Protein 8G64 (pdb70)

Structure (mmCIF, N/CA/C/O backbone):
data_8G64
#
_entry.id   8G64
#
_cell.length_a   67.240
_cell.length_b   67.240
_cell.length_c   99.650
_cell.angle_alpha   90.00
_cell.angle_beta   90.00
_cell.angle_gamma   120.00
#
_symmetry.space_group_name_H-M   'P 31 2 1'
#
loop_
_entity.id
_entity.type
_entity.pdbx_description
1 polymer Flavodoxin
2 non-polymer 'FLAVIN MONONUCLEOTIDE'
3 non-polymer 'PROTOPORPHYRIN IX CONTAINING FE'
4 non-polymer 'SULFATE ION'
5 water water
#
loop_
_atom_site.group_PDB
_atom_site.id
_atom_site.type_symbol
_atom_site.label_atom_id
_atom_site.label_alt_id
_atom_site.label_comp_id
_atom_site.label_asym_id
_atom_site.label_entity_id
_atom_site.label_seq_id
_atom_site.pdbx_PDB_ins_code
_atom_site.Cartn_x
_atom_site.Cartn_y
_atom_site.Cartn_z
_atom_site.occupancy
_atom_site.B_iso_or_equiv
_atom_site.auth_seq_id
_atom_site.auth_comp_id
_atom_site.auth_asym_id
_atom_site.auth_atom_id
_atom_site.pdbx_PDB_model_num
ATOM 1 N N . MET A 1 4 ? 28.783 52.073 41.349 1.00 48.80 1 MET A N 1
ATOM 2 C CA . MET A 1 4 ? 27.998 51.064 40.574 1.00 50.96 1 MET A CA 1
ATOM 3 C C . MET A 1 4 ? 26.763 51.687 39.939 1.00 47.79 1 MET A C 1
ATOM 4 O O . MET A 1 4 ? 26.030 52.435 40.590 1.00 45.73 1 MET A O 1
ATOM 18 N N . LYS A 1 5 ? 26.538 51.371 38.666 1.00 37.70 2 LYS A N 1
ATOM 19 C CA . LYS A 1 5 ? 25.421 51.909 37.899 1.00 32.46 2 LYS A CA 1
ATOM 20 C C . LYS A 1 5 ? 24.580 50.765 37.364 1.00 24.94 2 LYS A C 1
ATOM 21 O O . LYS A 1 5 ? 25.120 49.820 36.784 1.00 26.78 2 LYS A O 1
ATOM 40 N N . THR A 1 6 ? 23.265 50.875 37.516 1.00 22.47 3 THR A N 1
ATOM 41 C CA . THR A 1 6 ? 22.323 49.864 37.048 1.00 21.79 3 THR A CA 1
ATOM 42 C C . THR A 1 6 ? 21.370 50.483 36.037 1.00 21.53 3 THR A C 1
ATOM 43 O O . THR A 1 6 ? 20.761 51.522 36.302 1.00 22.59 3 THR A O 1
ATOM 54 N N . LEU A 1 7 ? 21.230 49.827 34.893 1.00 21.04 4 LEU A N 1
ATOM 55 C CA . LEU A 1 7 ? 20.282 50.222 33.863 1.00 19.96 4 LEU A CA 1
ATOM 56 C C . LEU A 1 7 ? 19.074 49.301 33.910 1.00 19.37 4 LEU A C 1
ATOM 57 O O . LEU A 1 7 ? 19.219 48.070 33.867 1.00 22.06 4 LEU A O 1
ATOM 73 N N . ILE A 1 8 ? 17.893 49.896 33.944 1.00 19.36 5 ILE A N 1
ATOM 74 C CA . ILE A 1 8 ? 16.639 49.172 33.751 1.00 20.63 5 ILE A CA 1
ATOM 75 C C . ILE A 1 8 ? 16.086 49.615 32.402 1.00 19.89 5 ILE A C 1
ATOM 76 O O . ILE A 1 8 ? 15.745 50.784 32.226 1.00 19.63 5 ILE A O 1
ATOM 92 N N . ILE A 1 9 ? 16.029 48.717 31.426 1.00 19.00 6 ILE A N 1
ATOM 93 C CA . ILE A 1 9 ? 15.660 49.075 30.059 1.00 19.11 6 ILE A CA 1
ATOM 94 C C . ILE A 1 9 ? 14.624 48.066 29.579 1.00 19.12 6 ILE A C 1
ATOM 95 O O . ILE A 1 9 ? 14.839 46.856 29.693 1.00 19.88 6 ILE A O 1
ATOM 111 N N . TYR A 1 10 ? 13.482 48.558 29.085 1.00 19.36 7 TYR A N 1
ATOM 112 C CA . TYR A 1 10 ? 12.312 47.692 28.992 1.00 19.07 7 TYR A CA 1
ATOM 113 C C . TYR A 1 10 ? 11.529 47.878 27.700 1.00 18.47 7 TYR A C 1
ATOM 114 O O . TYR A 1 10 ? 11.533 48.938 27.074 1.00 19.94 7 TYR A O 1
ATOM 132 N N . SER A 1 11 ? 10.831 46.807 27.340 1.00 20.10 8 SER A N 1
ATOM 133 C CA . SER A 1 11 ? 9.755 46.828 26.364 1.00 19.56 8 SER A CA 1
ATOM 134 C C . SER A 1 11 ? 8.439 46.778 27.125 1.00 19.47 8 SER A C 1
ATOM 135 O O . SER A 1 11 ? 8.308 46.027 28.094 1.00 21.10 8 SER A O 1
ATOM 143 N N . SER A 1 12 ? 7.444 47.514 26.637 1.00 19.97 9 SER A N 1
ATOM 144 C CA . SER A 1 12 ? 6.099 47.410 27.188 1.00 18.67 9 SER A CA 1
ATOM 145 C C . SER A 1 12 ? 5.123 47.977 26.172 1.00 23.36 9 SER A C 1
ATOM 146 O O . SER A 1 12 ? 5.296 49.106 25.713 1.00 24.68 9 SER A O 1
ATOM 154 N N . GLU A 1 13 ? 4.107 47.199 25.821 1.00 22.95 10 GLU A N 1
ATOM 155 C CA . GLU A 1 13 ? 3.057 47.665 24.925 1.00 24.32 10 GLU A CA 1
ATOM 156 C C . GLU A 1 13 ? 1.833 48.192 25.656 1.00 28.17 10 GLU A C 1
ATOM 157 O O . GLU A 1 13 ? 1.308 49.246 25.294 1.00 29.92 10 GLU A O 1
ATOM 169 N N . THR A 1 14 ? 1.375 47.481 26.686 1.00 23.41 11 THR A N 1
ATOM 170 C CA . THR A 1 14 ? 0.204 47.901 27.444 1.00 23.52 11 THR A CA 1
ATOM 171 C C . THR A 1 14 ? 0.533 48.306 28.875 1.00 23.78 11 THR A C 1
ATOM 172 O O . THR A 1 14 ? -0.386 48.516 29.678 1.00 26.39 11 THR A O 1
ATOM 183 N N . GLY A 1 15 ? 1.814 48.489 29.192 1.00 22.42 12 GLY A N 1
ATOM 184 C CA . GLY A 1 15 ? 2.226 49.143 30.413 1.00 22.04 12 GLY A CA 1
ATOM 185 C C . GLY A 1 15 ? 2.547 48.228 31.578 1.00 24.17 12 GLY A C 1
ATOM 186 O O . GLY A 1 15 ? 3.057 48.717 32.601 1.00 22.95 12 GLY A O 1
ATOM 190 N N . ASN A 1 16 ? 2.254 46.928 31.483 1.00 22.35 13 ASN A N 1
ATOM 191 C CA . ASN A 1 16 ? 2.485 46.073 32.644 1.00 21.07 13 ASN A CA 1
ATOM 192 C C . ASN A 1 16 ? 3.975 45.985 32.967 1.00 18.60 13 ASN A C 1
ATOM 193 O O . ASN A 1 16 ? 4.385 46.099 34.130 1.00 19.17 13 ASN A O 1
ATOM 204 N N . THR A 1 17 ? 4.793 45.719 31.951 1.00 17.67 14 THR A N 1
ATOM 205 C CA . THR A 1 17 ? 6.236 45.592 32.157 1.00 18.37 14 THR A CA 1
ATOM 206 C C . THR A 1 17 ? 6.830 46.918 32.610 1.00 18.68 14 THR A C 1
ATOM 207 O O . THR A 1 17 ? 7.692 46.949 33.493 1.00 19.29 14 THR A O 1
ATOM 218 N N . LYS A 1 18 ? 6.372 48.026 32.023 1.00 18.96 15 LYS A N 1
ATOM 219 C CA . LYS A 1 18 ? 6.821 49.329 32.488 1.00 19.56 15 LYS A CA 1
ATOM 220 C C . LYS A 1 18 ? 6.527 49.488 33.971 1.00 20.72 15 LYS A C 1
ATOM 221 O O . LYS A 1 18 ? 7.379 49.956 34.732 1.00 20.66 15 LYS A O 1
ATOM 240 N N . MET A 1 19 ? 5.331 49.072 34.402 1.00 20.17 16 MET A N 1
ATOM 241 C CA . MET A 1 19 ? 4.912 49.307 35.784 1.00 20.68 16 MET A CA 1
ATOM 242 C C . MET A 1 19 ? 5.846 48.602 36.760 1.00 20.33 16 MET A C 1
ATOM 243 O O . MET A 1 19 ? 6.309 49.198 37.746 1.00 23.20 16 MET A O 1
ATOM 257 N N . VAL A 1 20 ? 6.163 47.335 36.484 1.00 19.75 17 VAL A N 1
ATOM 258 C CA . VAL A 1 20 ? 7.007 46.620 37.432 1.00 19.76 17 VAL A CA 1
ATOM 259 C C . VAL A 1 20 ? 8.458 47.077 37.329 1.00 21.19 17 VAL A C 1
ATOM 260 O O . VAL A 1 20 ? 9.187 47.058 38.332 1.00 21.28 17 VAL A O 1
ATOM 273 N N . CYS A 1 21 ? 8.908 47.523 36.166 1.00 19.25 18 CYS A N 1
ATOM 274 C CA . CYS A 1 21 ? 10.248 48.023 36.030 1.00 18.93 18 CYS A CA 1
ATOM 275 C C . CYS A 1 21 ? 10.398 49.344 36.763 1.00 23.90 18 CYS A C 1
ATOM 276 O O . CYS A 1 21 ? 11.446 49.671 37.317 1.00 22.50 18 CYS A O 1
ATOM 284 N N . GLU A 1 22 ? 9.323 50.183 36.768 1.00 19.79 19 GLU A N 1
ATOM 285 C CA . GLU A 1 22 ? 9.345 51.431 37.545 1.00 21.55 19 GLU A CA 1
ATOM 286 C C . GLU A 1 22 ? 9.480 51.145 39.036 1.00 25.82 19 GLU A C 1
ATOM 287 O O . GLU A 1 22 ? 10.194 51.858 39.753 1.00 25.05 19 GLU A O 1
ATOM 299 N N . LYS A 1 23 ? 8.809 50.099 39.527 1.00 25.22 20 LYS A N 1
ATOM 300 C CA . LYS A 1 23 ? 9.007 49.704 40.922 1.00 26.64 20 LYS A CA 1
ATOM 301 C C . LYS A 1 23 ? 10.453 49.285 41.175 1.00 25.98 20 LYS A C 1
ATOM 302 O O . LYS A 1 23 ? 11.046 49.650 42.199 1.00 25.89 20 LYS A O 1
ATOM 321 N N . ALA A 1 24 ? 11.033 48.504 40.260 1.00 23.06 21 ALA A N 1
ATOM 322 C CA . ALA A 1 24 ? 12.429 48.095 40.408 1.00 23.25 21 ALA A CA 1
ATOM 323 C C . ALA A 1 24 ? 13.338 49.312 40.500 1.00 24.06 21 ALA A C 1
ATOM 324 O O . ALA A 1 24 ? 14.233 49.376 41.348 1.00 25.09 21 ALA A O 1
ATOM 331 N N . PHE A 1 25 ? 13.118 50.292 39.626 1.00 24.00 22 PHE A N 1
ATOM 332 C CA . PHE A 1 25 ? 13.912 51.512 39.667 1.00 24.11 22 PHE A CA 1
ATOM 333 C C . PHE A 1 25 ? 13.791 52.186 41.027 1.00 24.89 22 PHE A C 1
ATOM 334 O O . PHE A 1 25 ? 14.796 52.585 41.621 1.00 26.71 22 PHE A O 1
ATOM 351 N N . GLU A 1 26 ? 12.569 52.300 41.542 1.00 24.58 23 GLU A N 1
ATOM 352 C CA . GLU A 1 26 ? 12.353 52.952 42.826 1.00 25.90 23 GLU A CA 1
ATOM 353 C C . GLU A 1 26 ? 13.089 52.229 43.946 1.00 27.40 23 GLU A C 1
ATOM 354 O O . GLU A 1 26 ? 13.645 52.875 44.841 1.00 30.74 23 GLU A O 1
ATOM 366 N N . TYR A 1 27 ? 13.119 50.890 43.910 1.00 26.18 24 TYR A N 1
ATOM 367 C CA . TYR A 1 27 ? 13.696 50.125 45.017 1.00 27.91 24 TYR A CA 1
ATOM 368 C C . TYR A 1 27 ? 15.220 50.119 45.008 1.00 30.38 24 TYR A C 1
ATOM 369 O O . TYR A 1 27 ? 15.844 49.977 46.065 1.00 30.45 24 TYR A O 1
ATOM 387 N N . ILE A 1 28 ? 15.838 50.241 43.837 1.00 28.20 25 ILE A N 1
ATOM 388 C CA . ILE A 1 28 ? 17.293 50.224 43.742 1.00 25.42 25 ILE A CA 1
ATOM 389 C C . ILE A 1 28 ? 17.874 51.474 44.389 1.00 25.95 25 ILE A C 1
ATOM 390 O O . ILE A 1 28 ? 17.378 52.595 44.194 1.00 26.48 25 ILE A O 1
ATOM 406 N N . ASN A 1 29 ? 18.938 51.283 45.164 1.00 29.65 26 ASN A N 1
ATOM 407 C CA . ASN A 1 29 ? 19.724 52.385 45.691 1.00 33.31 26 ASN A CA 1
ATOM 408 C C . ASN A 1 29 ? 20.899 52.683 44.763 1.00 29.31 26 ASN A C 1
ATOM 409 O O . ASN A 1 29 ? 21.312 51.860 43.946 1.00 40.02 26 ASN A O 1
ATOM 420 N N . GLY A 1 30 ? 21.446 53.869 44.906 1.00 38.41 27 GLY A N 1
ATOM 421 C CA . GLY A 1 30 ? 22.616 54.201 44.133 1.00 40.89 27 GLY A CA 1
ATOM 422 C C . GLY A 1 30 ? 22.250 54.640 42.728 1.00 34.46 27 GLY A C 1
ATOM 423 O O . GLY A 1 30 ? 21.102 54.977 42.420 1.00 33.17 27 GLY A O 1
ATOM 427 N N . GLU A 1 31 ? 23.261 54.634 41.865 1.00 30.14 28 GLU A N 1
ATOM 428 C CA . GLU A 1 31 ? 23.131 55.235 40.547 1.00 27.43 28 GLU A CA 1
ATOM 429 C C . GLU A 1 31 ? 22.410 54.277 39.613 1.00 26.46 28 GLU A C 1
ATOM 430 O O . GLU A 1 31 ? 22.689 53.074 39.581 1.00 27.10 28 GLU A O 1
ATOM 442 N N . LYS A 1 32 ? 21.464 54.823 38.855 1.00 23.20 29 LYS A N 1
ATOM 443 C CA . LYS A 1 32 ? 20.523 53.997 38.120 1.00 23.34 29 LYS A CA 1
ATOM 444 C C . LYS A 1 32 ? 19.848 54.860 37.069 1.00 22.33 29 LYS A C 1
ATOM 445 O O . LYS A 1 32 ? 19.736 56.076 37.227 1.00 23.34 29 LYS A O 1
ATOM 464 N N . VAL A 1 33 ? 19.389 54.211 36.007 1.00 21.10 30 VAL A N 1
ATOM 465 C CA . VAL A 1 33 ? 18.616 54.854 34.950 1.00 19.93 30 VAL A CA 1
ATOM 466 C C . VAL A 1 33 ? 17.520 53.884 34.532 1.00 21.84 30 VAL A C 1
ATOM 467 O O . VAL A 1 33 ? 17.750 52.674 34.476 1.00 20.15 30 VAL A O 1
ATOM 480 N N . ILE A 1 34 ? 16.323 54.397 34.262 1.00 20.64 31 ILE A N 1
ATOM 481 C CA . ILE A 1 34 ? 15.270 53.601 33.640 1.00 20.57 31 ILE A CA 1
ATOM 482 C C . ILE A 1 34 ? 14.854 54.264 32.333 1.00 22.86 31 ILE A C 1
ATOM 483 O O . ILE A 1 34 ? 14.595 55.475 32.294 1.00 22.75 31 ILE A O 1
ATOM 499 N N . ILE A 1 35 ? 14.805 53.469 31.266 1.00 19.63 32 ILE A N 1
ATOM 500 C CA . ILE A 1 35 ? 14.332 53.935 29.965 1.00 18.99 32 ILE A CA 1
ATOM 501 C C . ILE A 1 35 ? 13.631 52.812 29.216 1.00 20.80 32 ILE A C 1
ATOM 502 O O . ILE A 1 35 ? 13.918 51.625 29.440 1.00 20.19 32 ILE A O 1
ATOM 518 N N . PRO A 1 36 ? 12.745 53.143 28.284 1.00 20.66 33 PRO A N 1
ATOM 519 C CA . PRO A 1 36 ? 12.320 52.150 27.296 1.00 19.95 33 PRO A CA 1
ATOM 520 C C . PRO A 1 36 ? 13.458 51.854 26.326 1.00 20.71 33 PRO A C 1
ATOM 521 O O . PRO A 1 36 ? 14.333 52.692 26.089 1.00 22.03 33 PRO A O 1
ATOM 532 N N . ILE A 1 37 ? 13.417 50.653 25.737 1.00 22.19 34 ILE A N 1
ATOM 533 C CA . ILE A 1 37 ? 14.460 50.249 24.794 1.00 21.59 34 ILE A CA 1
ATOM 534 C C . ILE A 1 37 ? 14.576 51.248 23.646 1.00 23.69 34 ILE A C 1
ATOM 535 O O . ILE A 1 37 ? 15.678 51.496 23.139 1.00 23.36 34 ILE A O 1
ATOM 551 N N . LYS A 1 38 ? 13.464 51.853 23.234 1.00 23.65 35 LYS A N 1
ATOM 552 C CA . LYS A 1 38 ? 13.509 52.815 22.136 1.00 27.19 35 LYS A CA 1
ATOM 553 C C . LYS A 1 38 ? 14.409 54.013 22.434 1.00 24.23 35 LYS A C 1
ATOM 554 O O . LYS A 1 38 ? 14.851 54.692 21.495 1.00 28.42 35 LYS A O 1
ATOM 573 N N A GLU A 1 39 ? 14.690 54.285 23.709 0.48 23.72 36 GLU A N 1
ATOM 574 N N B GLU A 1 39 ? 14.683 54.301 23.709 0.52 23.70 36 GLU A N 1
ATOM 575 C CA A GLU A 1 39 ? 15.540 55.398 24.108 0.48 23.50 36 GLU A CA 1
ATOM 576 C CA B GLU A 1 39 ? 15.565 55.400 24.079 0.52 23.50 36 GLU A CA 1
ATOM 577 C C A GLU A 1 39 ? 16.962 54.959 24.442 0.48 22.89 36 GLU A C 1
ATOM 578 C C B GLU A 1 39 ? 16.974 54.923 24.425 0.52 22.89 36 GLU A C 1
ATOM 579 O O A GLU A 1 39 ? 17.686 55.691 25.124 0.48 22.97 36 GLU A O 1
ATOM 580 O O B GLU A 1 39 ? 17.709 55.628 25.125 0.52 22.96 36 GLU A O 1
ATOM 603 N N A GLU A 1 40 ? 17.390 53.794 23.951 0.48 23.33 37 GLU A N 1
ATOM 604 N N B GLU A 1 40 ? 17.374 53.755 23.918 0.52 23.31 37 GLU A N 1
ATOM 605 C CA A GLU A 1 40 ? 18.708 53.289 24.312 0.48 24.50 37 GLU A CA 1
ATOM 606 C CA B GLU A 1 40 ? 18.707 53.234 24.203 0.52 24.60 37 GLU A CA 1
ATOM 607 C C A GLU A 1 40 ? 19.830 54.221 23.883 0.48 24.05 37 GLU A C 1
ATOM 608 C C B GLU A 1 40 ? 19.794 54.255 23.913 0.52 24.04 37 GLU A C 1
ATOM 609 O O A GLU A 1 40 ? 20.907 54.178 24.485 0.48 25.04 37 GLU A O 1
ATOM 610 O O B GLU A 1 40 ? 20.808 54.308 24.617 0.52 25.15 37 GLU A O 1
ATOM 633 N N . ASP A 1 41 ? 19.609 55.069 22.875 1.00 25.85 38 ASP A N 1
ATOM 634 C CA . ASP A 1 41 ? 20.644 56.016 22.476 1.00 27.65 38 ASP A CA 1
ATOM 635 C C . ASP A 1 41 ? 20.864 57.124 23.504 1.00 25.84 38 ASP A C 1
ATOM 636 O O . ASP A 1 41 ? 21.820 57.898 23.361 1.00 29.70 38 ASP A O 1
ATOM 646 N N . SER A 1 42 ? 20.023 57.216 24.536 1.00 25.32 39 SER A N 1
ATOM 647 C CA . SER A 1 42 ? 20.202 58.227 25.567 1.00 24.37 39 SER A CA 1
ATOM 648 C C . SER A 1 42 ? 21.323 57.887 26.534 1.00 24.22 39 SER A C 1
ATOM 649 O O . SER A 1 42 ? 21.751 58.763 27.291 1.00 26.31 39 SER A O 1
ATOM 657 N N . ILE A 1 43 ? 21.837 56.658 26.509 1.00 23.70 40 ILE A N 1
ATOM 658 C CA . ILE A 1 43 ? 22.834 56.226 27.473 1.00 25.41 40 ILE A CA 1
ATOM 659 C C . ILE A 1 43 ? 23.987 55.553 26.749 1.00 25.63 40 ILE A C 1
ATOM 660 O O . ILE A 1 43 ? 23.899 55.208 25.572 1.00 26.56 40 ILE A O 1
ATOM 676 N N . ASN A 1 44 ? 25.081 55.379 27.486 1.00 28.97 41 ASN A N 1
ATOM 677 C CA . ASN A 1 44 ? 26.257 54.646 27.040 1.00 28.44 41 ASN A CA 1
ATOM 678 C C . ASN A 1 44 ? 26.279 53.330 27.807 1.00 30.91 41 ASN A C 1
ATOM 679 O O . ASN A 1 44 ? 26.543 53.317 29.011 1.00 31.90 41 ASN A O 1
ATOM 690 N N . LEU A 1 45 ? 25.996 52.225 27.114 1.00 30.60 42 LEU A N 1
ATOM 691 C CA . LEU A 1 45 ? 25.920 50.929 27.789 1.00 34.40 42 LEU A CA 1
ATOM 692 C C . LEU A 1 45 ? 27.204 50.600 28.537 1.00 37.01 42 LEU A C 1
ATOM 693 O O . LEU A 1 45 ? 27.170 49.866 29.534 1.00 36.98 42 LEU A O 1
ATOM 709 N N . ASP A 1 46 ? 28.345 51.121 28.075 1.00 34.20 43 ASP A N 1
ATOM 710 C CA . ASP A 1 46 ? 29.616 50.795 28.716 1.00 39.04 43 ASP A CA 1
ATOM 711 C C . ASP A 1 46 ? 29.691 51.302 30.146 1.00 39.03 43 ASP A C 1
ATOM 712 O O . ASP A 1 46 ? 30.503 50.801 30.932 1.00 39.69 43 ASP A O 1
ATOM 721 N N . GLU A 1 47 ? 28.885 52.298 30.492 1.00 29.76 44 GLU A N 1
ATOM 722 C CA . GLU A 1 47 ? 28.927 52.894 31.819 1.00 34.77 44 GLU A CA 1
ATOM 723 C C . GLU A 1 47 ? 28.185 52.078 32.862 1.00 33.11 44 GLU A C 1
ATOM 724 O O . GLU A 1 47 ? 28.302 52.379 34.054 1.00 34.25 44 GLU A O 1
ATOM 736 N N . PHE A 1 48 ? 27.410 51.080 32.457 1.00 28.26 45 PHE A N 1
ATOM 737 C CA . PHE A 1 48 ? 26.523 50.377 33.372 1.00 28.74 45 PHE A CA 1
ATOM 738 C C . PHE A 1 48 ? 27.093 49.013 33.719 1.00 29.08 45 PHE A C 1
ATOM 739 O O . PHE A 1 48 ? 27.430 48.229 32.826 1.00 31.40 45 PHE A O 1
ATOM 756 N N . ASP A 1 49 ? 27.205 48.746 35.020 1.00 25.13 46 ASP A N 1
ATOM 757 C CA . ASP A 1 49 ? 27.680 47.460 35.507 1.00 29.10 46 ASP A CA 1
ATOM 758 C C . ASP A 1 49 ? 26.605 46.391 35.422 1.00 25.52 46 ASP A C 1
ATOM 759 O O . ASP A 1 49 ? 26.913 45.227 35.145 1.00 29.27 46 ASP A O 1
ATOM 768 N N . ASN A 1 50 ? 25.348 46.773 35.644 1.00 23.79 47 ASN A N 1
ATOM 769 C CA . ASN A 1 50 ? 24.216 45.853 35.632 1.00 23.11 47 ASN A CA 1
ATOM 770 C C . ASN A 1 50 ? 23.210 46.305 34.592 1.00 21.10 47 ASN A C 1
ATOM 771 O O . ASN A 1 50 ? 22.823 47.479 34.579 1.00 23.81 47 ASN A O 1
ATOM 782 N N . ILE A 1 51 ? 22.772 45.371 33.750 1.00 20.86 48 ILE A N 1
ATOM 783 C CA . ILE A 1 51 ? 21.738 45.621 32.752 1.00 20.76 48 ILE A CA 1
ATOM 784 C C . ILE A 1 51 ? 20.542 44.757 33.101 1.00 18.25 48 ILE A C 1
ATOM 785 O O . ILE A 1 51 ? 20.641 43.530 33.087 1.00 19.12 48 ILE A O 1
ATOM 801 N N . VAL A 1 52 ? 19.423 45.389 33.414 1.00 17.77 49 VAL A N 1
ATOM 802 C CA . VAL A 1 52 ? 18.191 44.696 33.763 1.00 17.90 49 VAL A CA 1
ATOM 803 C C . VAL A 1 52 ? 17.213 44.933 32.621 1.00 17.21 49 VAL A C 1
ATOM 804 O O . VAL A 1 52 ? 16.778 46.068 32.396 1.00 18.73 49 VAL A O 1
ATOM 817 N N . VAL A 1 53 ? 16.854 43.876 31.899 1.00 18.55 50 VAL A N 1
ATOM 818 C CA . VAL A 1 53 ? 15.999 44.004 30.724 1.00 18.54 50 VAL A CA 1
ATOM 819 C C . VAL A 1 53 ? 14.571 43.638 31.102 1.00 18.40 50 VAL A C 1
ATOM 820 O O . VAL A 1 53 ? 14.308 42.529 31.595 1.00 17.57 50 VAL A O 1
ATOM 833 N N . GLY A 1 54 ? 13.649 44.563 30.852 1.00 17.68 51 GLY A N 1
ATOM 834 C CA . GLY A 1 54 ? 12.236 44.301 31.025 1.00 16.83 51 GLY A CA 1
ATOM 835 C C . GLY A 1 54 ? 11.610 43.807 29.738 1.00 18.52 51 GLY A C 1
ATOM 836 O O . GLY A 1 54 ? 11.776 44.418 28.677 1.00 19.24 51 GLY A O 1
ATOM 840 N N . THR A 1 55 ? 10.901 42.688 29.832 1.00 19.12 52 THR A N 1
ATOM 841 C CA . THR A 1 55 ? 10.318 42.047 28.663 1.00 17.43 52 THR A CA 1
ATOM 842 C C . THR A 1 55 ? 8.942 41.504 29.001 1.00 18.30 52 THR A C 1
ATOM 843 O O . THR A 1 55 ? 8.683 41.102 30.139 1.00 18.12 52 THR A O 1
ATOM 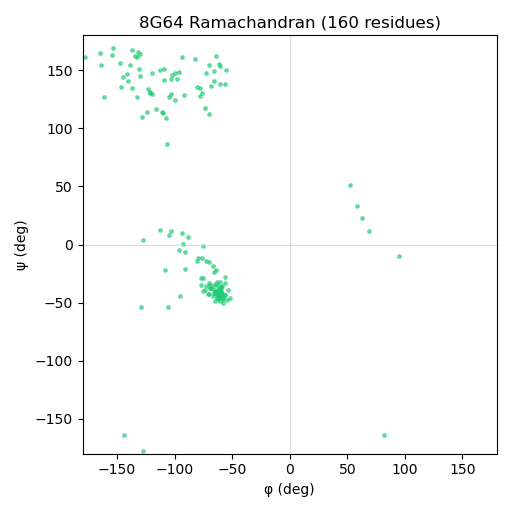854 N N . TRP A 1 56 ? 8.048 41.525 28.018 1.00 18.06 53 TRP A N 1
ATOM 855 C CA . TRP A 1 56 ? 6.795 40.799 28.139 1.00 19.69 53 TRP A CA 1
ATOM 856 C C . TRP A 1 56 ? 6.862 39.500 27.337 1.00 21.27 53 TRP A C 1
ATOM 857 O O . TRP A 1 56 ? 7.493 39.426 26.281 1.00 21.87 53 TRP A O 1
ATOM 878 N N . ILE A 1 57 ? 6.200 38.473 27.853 1.00 18.72 54 ILE A N 1
ATOM 879 C CA . ILE A 1 57 ? 6.224 37.159 27.221 1.00 19.20 54 ILE A CA 1
ATOM 880 C C . ILE A 1 57 ? 5.311 37.159 26.007 1.00 17.83 54 ILE A C 1
ATOM 881 O O . ILE A 1 57 ? 4.152 37.588 26.075 1.00 19.97 54 ILE A O 1
ATOM 897 N N . ASP A 1 58 ? 5.853 36.685 24.892 1.00 18.62 55 ASP A N 1
ATOM 898 C CA . ASP A 1 58 ? 5.154 36.496 23.627 1.00 19.84 55 ASP A CA 1
ATOM 899 C C . ASP A 1 58 ? 5.421 35.060 23.192 1.00 20.44 55 ASP A C 1
ATOM 900 O O . ASP A 1 58 ? 6.554 34.712 22.845 1.00 22.82 55 ASP A O 1
ATOM 909 N N . LYS A 1 59 ? 4.399 34.211 23.238 1.00 20.98 56 LYS A N 1
ATOM 910 C CA . LYS A 1 59 ? 4.541 32.799 22.866 1.00 21.38 56 LYS A CA 1
ATOM 911 C C . LYS A 1 59 ? 5.702 32.139 23.614 1.00 23.53 56 LYS A C 1
ATOM 912 O O . LYS A 1 59 ? 6.589 31.512 23.030 1.00 23.80 56 LYS A O 1
ATOM 931 N N . ALA A 1 60 ? 5.690 32.299 24.930 1.00 22.78 57 ALA A N 1
ATOM 932 C CA . ALA A 1 60 ? 6.636 31.701 25.870 1.00 21.99 57 ALA A CA 1
ATOM 933 C C . ALA A 1 60 ? 8.048 32.262 25.778 1.00 24.10 57 ALA A C 1
ATOM 934 O O . ALA A 1 60 ? 8.971 31.696 26.396 1.00 21.27 57 ALA A O 1
ATOM 941 N N . ASN A 1 61 ? 8.255 33.359 25.059 1.00 23.86 58 ASN A N 1
ATOM 942 C CA . ASN A 1 61 ? 9.597 33.884 24.870 1.00 22.25 58 ASN A CA 1
ATOM 943 C C . ASN A 1 61 ? 9.597 35.395 25.020 1.00 19.58 58 ASN A C 1
ATOM 944 O O . ASN A 1 61 ? 8.544 36.031 25.065 1.00 19.44 58 ASN A O 1
ATOM 955 N N . ALA A 1 62 ? 10.798 35.966 25.132 1.00 19.21 59 ALA A N 1
ATOM 956 C CA . ALA A 1 62 ? 10.932 37.415 25.180 1.00 18.76 59 ALA A CA 1
ATOM 957 C C . ALA A 1 62 ? 10.293 38.048 23.952 1.00 18.88 59 ALA A C 1
ATOM 958 O O . ALA A 1 62 ? 10.473 37.566 22.833 1.00 21.25 59 ALA A O 1
ATOM 965 N N . ASN A 1 63 ? 9.575 39.152 24.154 1.00 18.98 60 ASN A N 1
ATOM 966 C CA . ASN A 1 63 ? 9.027 39.890 23.023 1.00 19.52 60 ASN A CA 1
ATOM 967 C C . ASN A 1 63 ? 10.161 40.372 22.123 1.00 20.64 60 ASN A C 1
ATOM 968 O O . ASN A 1 63 ? 11.298 40.555 22.561 1.00 22.01 60 ASN A O 1
ATOM 979 N N . ALA A 1 64 ? 9.849 40.556 20.840 1.00 23.70 61 ALA A N 1
ATOM 980 C CA . ALA A 1 64 ? 10.890 40.730 19.833 1.00 25.28 61 ALA A CA 1
ATOM 981 C C . ALA A 1 64 ? 11.792 41.922 20.125 1.00 21.52 61 ALA A C 1
ATOM 982 O O . ALA A 1 64 ? 13.010 41.834 19.945 1.00 25.63 61 ALA A O 1
ATOM 989 N N . GLU A 1 65 ? 11.223 43.052 20.554 1.00 22.14 62 GLU A N 1
ATOM 990 C CA . GLU A 1 65 ? 12.064 44.222 20.794 1.00 20.97 62 GLU A CA 1
ATOM 991 C C . GLU A 1 65 ? 13.115 43.921 21.852 1.00 22.82 62 GLU A C 1
ATOM 992 O O . GLU A 1 65 ? 14.272 44.341 21.738 1.00 24.24 62 GLU A O 1
ATOM 1004 N N . ALA A 1 66 ? 12.721 43.193 22.890 1.00 21.19 63 ALA A N 1
ATOM 1005 C CA . ALA A 1 66 ? 13.625 42.880 23.987 1.00 20.82 63 ALA A CA 1
ATOM 1006 C C . ALA A 1 66 ? 14.610 41.799 23.584 1.00 21.69 63 ALA A C 1
ATOM 1007 O O . ALA A 1 66 ? 15.805 41.906 23.882 1.00 23.68 63 ALA A O 1
ATOM 1014 N N . ARG A 1 67 ? 14.138 40.787 22.850 1.00 22.85 64 ARG A N 1
ATOM 1015 C CA . ARG A 1 67 ?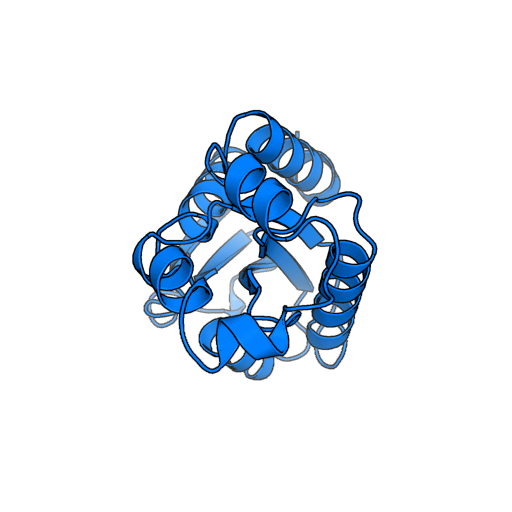 15.031 39.757 22.330 1.00 22.34 64 ARG A CA 1
ATOM 1016 C C . ARG A 1 67 ? 16.108 40.376 21.451 1.00 22.38 64 ARG A C 1
ATOM 1017 O O . ARG A 1 67 ? 17.306 40.118 21.631 1.00 25.52 64 ARG A O 1
ATOM 1038 N N . LYS A 1 68 ? 15.696 41.208 20.494 1.00 25.14 65 LYS A N 1
ATOM 1039 C CA . LYS A 1 68 ? 16.667 41.853 19.620 1.00 25.87 65 LYS A CA 1
ATOM 1040 C C . LYS A 1 68 ? 17.657 42.693 20.419 1.00 29.76 65 LYS A C 1
ATOM 1041 O O . LYS A 1 68 ? 18.866 42.666 20.149 1.00 26.15 65 LYS A O 1
ATOM 1060 N N . PHE A 1 69 ? 17.175 43.437 21.416 1.00 24.14 66 PHE A N 1
ATOM 1061 C CA . PHE A 1 69 ? 18.093 44.256 22.200 1.00 22.14 66 PHE A CA 1
ATOM 1062 C C . PHE A 1 69 ? 19.125 43.388 22.920 1.00 22.68 66 PHE A C 1
ATOM 1063 O O . PHE A 1 69 ? 20.329 43.679 22.908 1.00 23.55 66 PHE A O 1
ATOM 1080 N N . ILE A 1 70 ? 18.672 42.318 23.565 1.00 22.19 67 ILE A N 1
ATOM 1081 C CA . ILE A 1 70 ? 19.605 41.444 24.274 1.00 22.74 67 ILE A CA 1
ATOM 1082 C C . ILE A 1 70 ? 20.633 40.879 23.307 1.00 24.38 67 ILE A C 1
ATOM 1083 O O . ILE A 1 70 ? 21.816 40.736 23.644 1.00 25.11 67 ILE A O 1
ATOM 1099 N N . ASN A 1 71 ? 20.204 40.563 22.093 1.00 23.98 68 ASN A N 1
ATOM 1100 C CA . ASN A 1 71 ? 21.113 39.989 21.116 1.00 23.57 68 ASN A CA 1
ATOM 1101 C C . ASN A 1 71 ? 22.062 41.016 20.508 1.00 25.97 68 ASN A C 1
ATOM 1102 O O . ASN A 1 71 ? 22.912 40.629 19.698 1.00 32.59 68 ASN A O 1
ATOM 1113 N N . THR A 1 72 ? 21.963 42.294 20.882 1.00 25.22 69 THR A N 1
ATOM 1114 C CA . THR A 1 72 ? 23.005 43.259 20.551 1.00 25.26 69 THR A CA 1
ATOM 1115 C C . THR A 1 72 ? 24.066 43.363 21.641 1.00 28.26 69 THR A C 1
ATOM 1116 O O . THR A 1 72 ? 25.076 44.047 21.438 1.00 32.01 69 THR A O 1
ATOM 1127 N N . LEU A 1 73 ? 23.871 42.705 22.782 1.00 26.35 70 LEU A N 1
ATOM 1128 C CA . LEU A 1 73 ? 24.789 42.789 23.906 1.00 25.13 70 LEU A CA 1
ATOM 1129 C C . LEU A 1 73 ? 25.704 41.579 23.941 1.00 27.85 70 LEU A C 1
ATOM 1130 O O . LEU A 1 73 ? 25.314 40.469 23.567 1.00 26.40 70 LEU A O 1
ATOM 1146 N N . SER A 1 74 ? 26.932 41.802 24.407 1.00 26.32 71 SER A N 1
ATOM 1147 C CA . SER A 1 74 ? 27.893 40.732 24.614 1.00 25.27 71 SER A CA 1
ATOM 1148 C C . SER A 1 74 ? 28.604 40.955 25.943 1.00 29.57 71 SER A C 1
ATOM 1149 O O . SER A 1 74 ? 29.007 42.079 26.256 1.00 30.94 71 SER A O 1
ATOM 1157 N N . ASN A 1 75 ? 28.741 39.881 26.720 1.00 28.57 72 ASN A N 1
ATOM 1158 C CA . ASN A 1 75 ? 29.533 39.872 27.949 1.00 26.23 72 ASN A CA 1
ATOM 1159 C C . ASN A 1 75 ? 29.062 40.915 28.961 1.00 25.96 72 ASN A C 1
ATOM 1160 O O . ASN A 1 75 ? 29.865 41.459 29.726 1.00 30.73 72 ASN A O 1
ATOM 1171 N N . LYS A 1 76 ? 27.764 41.198 28.997 1.00 24.55 73 LYS A N 1
ATOM 1172 C CA . LYS A 1 76 ? 27.208 42.126 29.974 1.00 23.50 73 LYS A CA 1
ATOM 1173 C C . LYS A 1 76 ? 26.614 41.358 31.147 1.00 25.38 73 LYS A C 1
ATOM 1174 O O . LYS A 1 76 ? 26.022 40.290 30.967 1.00 24.15 73 LYS A O 1
ATOM 1193 N N . LYS A 1 77 ? 26.780 41.906 32.350 1.00 26.55 74 LYS A N 1
ATOM 1194 C CA . LYS A 1 77 ? 26.115 41.378 33.536 1.00 20.80 74 LYS A CA 1
ATOM 1195 C C . LYS A 1 77 ? 24.632 41.692 33.402 1.00 20.19 74 LYS A C 1
ATOM 1196 O O . LYS A 1 77 ? 24.246 42.863 33.407 1.00 24.12 74 LYS A O 1
ATOM 1215 N N . ILE A 1 78 ? 23.804 40.664 33.238 1.00 20.67 75 ILE A N 1
ATOM 1216 C CA . ILE A 1 78 ? 22.442 40.853 32.756 1.00 18.49 75 ILE A CA 1
ATOM 1217 C C . ILE A 1 78 ? 21.437 40.143 33.658 1.00 19.06 75 ILE A C 1
ATOM 1218 O O . ILE A 1 78 ? 21.710 39.085 34.243 1.00 19.14 75 ILE A O 1
ATOM 1234 N N . PHE A 1 79 ? 20.281 40.776 33.786 1.00 18.48 76 PHE A N 1
ATOM 1235 C CA . PHE A 1 79 ? 19.147 40.326 34.563 1.00 18.72 76 PHE A CA 1
ATOM 1236 C C . PHE A 1 79 ? 17.905 40.516 33.711 1.00 17.76 76 PHE A C 1
ATOM 1237 O O . PHE A 1 79 ? 17.905 41.321 32.773 1.00 17.89 76 PHE A O 1
ATOM 1254 N N . PHE A 1 80 ? 16.815 39.847 34.064 1.00 17.92 77 PHE A N 1
ATOM 1255 C CA . PHE A 1 80 ? 15.548 40.166 33.42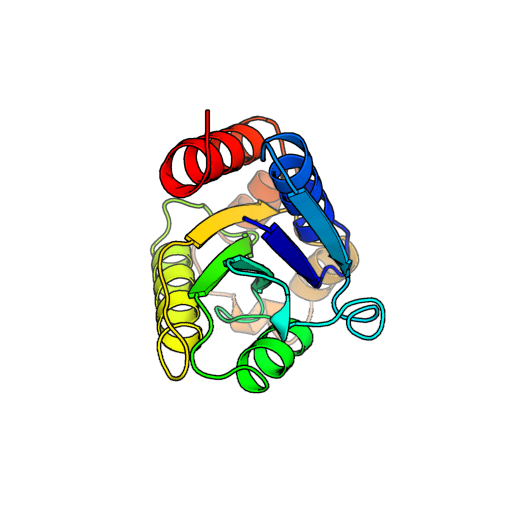8 1.00 17.62 77 PHE A CA 1
ATOM 1256 C C . PHE A 1 80 ? 14.439 40.364 34.444 1.00 17.08 77 PHE A C 1
ATOM 1257 O O . PHE A 1 80 ? 14.441 39.791 35.537 1.00 17.15 77 PHE A O 1
ATOM 1274 N N . ILE A 1 81 ? 13.488 41.198 34.043 1.00 18.14 78 ILE A N 1
ATOM 1275 C CA . ILE A 1 81 ? 12.197 41.338 34.695 1.00 17.74 78 ILE A CA 1
ATOM 1276 C C . ILE A 1 81 ? 11.166 41.079 33.613 1.00 17.17 78 ILE A C 1
ATOM 1277 O O . ILE A 1 81 ? 11.109 41.824 32.632 1.00 18.03 78 ILE A O 1
ATOM 1293 N N . GLY A 1 82 ? 10.404 40.000 33.744 1.00 16.86 79 GLY A N 1
ATOM 1294 C CA . GLY A 1 82 ? 9.387 39.647 32.768 1.00 16.44 79 GLY A CA 1
ATOM 1295 C C . GLY A 1 82 ? 7.987 39.773 33.335 1.00 18.64 79 GLY A C 1
ATOM 1296 O O . GLY A 1 82 ? 7.783 39.631 34.543 1.00 19.04 79 GLY A O 1
ATOM 1300 N N . THR A 1 83 ? 7.020 40.089 32.465 1.00 16.77 80 THR A N 1
ATOM 1301 C CA . THR A 1 83 ? 5.606 39.928 32.772 1.00 17.06 80 THR A CA 1
ATOM 1302 C C . THR A 1 83 ? 4.974 38.956 31.785 1.00 18.94 80 THR A C 1
ATOM 1303 O O . THR A 1 83 ? 5.404 38.836 30.632 1.00 17.98 80 THR A O 1
ATOM 1314 N N . LEU A 1 84 ? 3.983 38.221 32.279 1.00 18.09 81 LEU A N 1
ATOM 1315 C CA . LEU A 1 84 ? 3.201 37.286 31.480 1.00 19.00 81 LEU A CA 1
ATOM 1316 C C . LEU A 1 84 ? 1.846 37.146 32.147 1.00 19.30 81 LEU A C 1
ATOM 1317 O O . LEU A 1 84 ? 1.681 37.498 33.312 1.00 19.00 81 LEU A O 1
ATOM 1333 N N . ALA A 1 85 ? 0.871 36.615 31.413 1.00 18.48 82 ALA A N 1
ATOM 1334 C CA . ALA A 1 85 ? -0.479 36.485 31.954 1.00 18.96 82 ALA A CA 1
ATOM 1335 C C . ALA A 1 85 ? -0.725 35.155 32.658 1.00 19.72 82 ALA A C 1
ATOM 1336 O O . ALA A 1 85 ? -1.654 35.057 33.467 1.00 21.33 82 ALA A O 1
ATOM 1343 N N . ALA A 1 86 ? 0.067 34.130 32.363 1.00 20.51 83 ALA A N 1
ATOM 1344 C CA . ALA A 1 86 ? -0.125 32.837 32.995 1.00 20.01 83 ALA A CA 1
ATOM 1345 C C . ALA A 1 86 ? 0.116 32.922 34.500 1.00 21.13 83 ALA A C 1
ATOM 1346 O O . ALA A 1 86 ? 0.773 33.839 35.007 1.00 20.21 83 ALA A O 1
ATOM 1353 N N . SER A 1 87 ? -0.375 31.914 35.213 1.00 20.94 84 SER A N 1
ATOM 1354 C CA . SER A 1 87 ? -0.080 31.808 36.637 1.00 21.09 84 SER A CA 1
ATOM 1355 C C . SER A 1 87 ? 1.422 31.671 36.866 1.00 23.18 84 SER A C 1
ATOM 1356 O O . SER A 1 87 ? 2.110 30.943 36.147 1.00 21.55 84 SER A O 1
ATOM 1364 N N . LEU A 1 88 ? 1.937 32.369 37.886 1.00 20.58 85 LEU A N 1
ATOM 1365 C CA . LEU A 1 88 ? 3.370 32.319 38.160 1.00 21.06 85 LEU A CA 1
ATOM 1366 C C . LEU A 1 88 ? 3.813 30.968 38.693 1.00 22.90 85 LEU A C 1
ATOM 1367 O O . LEU A 1 88 ? 5.020 30.691 38.689 1.00 23.59 85 LEU A O 1
ATOM 1383 N N . GLU A 1 89 ? 2.876 30.122 39.127 1.00 23.59 86 GLU A N 1
ATOM 1384 C CA . GLU A 1 89 ? 3.202 28.779 39.591 1.00 27.95 86 GLU A CA 1
ATOM 1385 C C . GLU A 1 89 ? 3.104 27.723 38.495 1.00 25.20 86 GLU A C 1
ATOM 1386 O O . GLU A 1 89 ? 3.351 26.545 38.772 1.00 29.18 86 GLU A O 1
ATOM 1398 N N . SER A 1 90 ? 2.761 28.110 37.268 1.00 23.44 87 SER A N 1
ATOM 1399 C CA . SER A 1 90 ? 2.452 27.147 36.220 1.00 23.89 87 SER A CA 1
ATOM 1400 C C . SER A 1 90 ? 3.723 26.615 35.560 1.00 25.40 87 SER A C 1
ATOM 1401 O O . SER A 1 90 ? 4.789 27.236 35.610 1.00 23.17 87 SER A O 1
ATOM 1409 N N . GLU A 1 91 ? 3.589 25.456 34.906 1.00 24.74 88 GLU A N 1
ATOM 1410 C CA . GLU A 1 91 ? 4.696 24.934 34.108 1.00 24.05 88 GLU A CA 1
ATOM 1411 C C . GLU A 1 91 ? 5.016 25.867 32.952 1.00 23.39 88 GLU A C 1
ATOM 1412 O O . GLU A 1 91 ? 6.182 25.996 32.566 1.00 24.17 88 GLU A O 1
ATOM 1424 N N . HIS A 1 92 ? 3.998 26.528 32.395 1.00 22.88 89 HIS A N 1
ATOM 1425 C CA . HIS A 1 92 ? 4.241 27.523 31.355 1.00 22.19 89 HIS A CA 1
ATOM 1426 C C . HIS A 1 92 ? 5.172 28.622 31.857 1.00 21.40 89 HIS A C 1
ATOM 1427 O O . HIS A 1 92 ? 6.131 28.999 31.179 1.00 22.30 89 HIS A O 1
ATOM 1441 N N . ALA A 1 93 ? 4.910 29.150 33.051 1.00 20.58 90 ALA A N 1
ATOM 1442 C CA . ALA A 1 93 ? 5.783 30.186 33.587 1.00 20.27 90 ALA A CA 1
ATOM 1443 C C . ALA A 1 93 ? 7.206 29.668 33.774 1.00 20.11 90 ALA A C 1
ATOM 1444 O O . ALA A 1 93 ? 8.174 30.386 33.508 1.00 19.94 90 ALA A O 1
ATOM 1451 N N . LYS A 1 94 ? 7.359 28.422 34.225 1.00 21.05 91 LYS A N 1
ATOM 1452 C CA . LYS A 1 94 ? 8.703 27.865 34.373 1.00 22.75 91 LYS A CA 1
ATOM 1453 C C . LYS A 1 94 ? 9.403 27.756 33.024 1.00 24.98 91 LYS A C 1
ATOM 1454 O O . LYS A 1 94 ? 10.597 28.054 32.913 1.00 23.60 91 LYS A O 1
ATOM 1473 N N . LYS A 1 95 ? 8.666 27.349 31.986 1.00 23.55 92 LYS A N 1
ATOM 1474 C CA . LYS A 1 95 ? 9.218 27.312 30.634 1.00 24.15 92 LYS A CA 1
ATOM 1475 C C . LYS A 1 95 ? 9.648 28.696 30.180 1.00 21.77 92 LYS A C 1
ATOM 1476 O O . LYS A 1 95 ? 10.733 28.863 29.607 1.00 24.68 92 LYS A O 1
ATOM 1495 N N . CYS A 1 96 ? 8.817 29.707 30.438 1.00 20.81 93 CYS A N 1
ATOM 1496 C CA . CYS A 1 96 ? 9.192 31.077 30.093 1.00 21.25 93 CYS A CA 1
ATOM 1497 C C . CYS A 1 96 ? 10.461 31.502 30.817 1.00 20.70 93 CYS A C 1
ATOM 1498 O O . CYS A 1 96 ? 11.349 32.130 30.230 1.00 21.62 93 CYS A O 1
ATOM 1506 N N . PHE A 1 97 ? 10.539 31.214 32.119 1.00 20.08 94 PHE A N 1
ATOM 1507 C CA . PHE A 1 97 ? 11.723 31.579 32.884 1.00 20.87 94 PHE A CA 1
ATOM 1508 C C . PHE A 1 97 ? 12.970 30.933 32.294 1.00 21.62 94 PHE A C 1
ATOM 1509 O O . PHE A 1 97 ? 14.019 31.579 32.180 1.00 22.55 94 PHE A O 1
ATOM 1526 N N . ASN A 1 98 ? 12.874 29.654 31.921 1.00 21.34 95 ASN A N 1
ATOM 1527 C CA . ASN A 1 98 ? 14.013 28.960 31.336 1.00 21.79 95 ASN A CA 1
ATOM 1528 C C . ASN A 1 98 ? 14.366 29.543 29.973 1.00 25.14 95 ASN A C 1
ATOM 1529 O O . ASN A 1 98 ? 15.548 29.718 29.654 1.00 25.20 95 ASN A O 1
ATOM 1540 N N . ASN A 1 99 ? 13.358 29.908 29.178 1.00 21.51 96 ASN A N 1
ATOM 1541 C CA . ASN A 1 99 ? 13.644 30.509 27.881 1.00 24.39 96 ASN A CA 1
ATOM 1542 C C . ASN A 1 99 ? 14.377 31.831 28.043 1.00 22.36 96 ASN A C 1
ATOM 1543 O O . ASN A 1 99 ? 15.324 32.116 27.294 1.00 24.00 96 ASN A O 1
ATOM 1554 N N . LEU A 1 100 ? 13.951 32.658 29.010 1.00 20.95 97 LEU A N 1
ATOM 1555 C CA . LEU A 1 100 ? 14.625 33.932 29.238 1.00 19.44 97 LEU A CA 1
ATOM 1556 C C . LEU A 1 100 ? 16.033 33.716 29.786 1.00 19.95 97 LEU A C 1
ATOM 1557 O O . LEU A 1 100 ? 16.967 34.440 29.424 1.00 21.20 97 LEU A O 1
ATOM 1573 N N . THR A 1 101 ? 16.205 32.717 30.650 1.00 22.50 98 THR A N 1
ATOM 1574 C CA . THR A 1 101 ? 17.536 32.389 31.149 1.00 22.51 98 THR A CA 1
ATOM 1575 C C . THR A 1 101 ? 18.451 31.996 29.999 1.00 21.62 98 THR A C 1
ATOM 1576 O O . THR A 1 101 ? 19.602 32.448 29.932 1.00 24.44 98 THR A O 1
ATOM 1587 N N . LYS A 1 102 ? 17.958 31.135 29.097 1.00 23.70 99 LYS A N 1
ATOM 1588 C CA . LYS A 1 102 ? 18.766 30.703 27.959 1.00 28.85 99 LYS A CA 1
ATOM 1589 C C . LYS A 1 102 ? 19.159 31.896 27.096 1.00 25.68 99 LYS A C 1
ATOM 1590 O O . LYS A 1 102 ? 20.314 32.020 26.676 1.00 26.54 99 LYS A O 1
ATOM 1609 N N . LEU A 1 103 ? 18.209 32.792 26.839 1.00 25.21 100 LEU A N 1
ATOM 1610 C CA . LEU A 1 103 ? 18.490 33.943 25.991 1.00 22.87 100 LEU A CA 1
ATOM 1611 C C . LEU A 1 103 ? 19.571 34.821 26.605 1.00 24.03 100 LEU A C 1
ATOM 1612 O O . LEU A 1 103 ? 20.494 35.258 25.909 1.00 24.97 100 LEU A O 1
ATOM 1628 N N . CYS A 1 104 ? 19.478 35.085 27.913 1.00 21.49 101 CYS A N 1
ATOM 1629 C CA . CYS A 1 104 ? 20.421 35.990 28.559 1.00 21.43 101 CYS A CA 1
ATOM 1630 C C . CYS A 1 104 ? 21.793 35.355 28.735 1.00 23.76 101 CYS A C 1
ATOM 1631 O O . CYS A 1 104 ? 22.814 36.050 28.678 1.00 25.40 101 CYS A O 1
ATOM 1639 N N A SER A 1 105 ? 21.834 34.043 28.946 0.63 21.54 102 SER A N 1
ATOM 1640 N N B SER A 1 105 ? 21.840 34.042 28.941 0.37 21.61 102 SER A N 1
ATOM 1641 C CA A SER A 1 105 ? 23.089 33.355 29.212 0.63 23.34 102 SER A CA 1
ATOM 1642 C CA B SER A 1 105 ? 23.102 33.367 29.212 0.37 23.33 102 SER A CA 1
ATOM 1643 C C A SER A 1 105 ? 23.891 33.044 27.958 0.63 27.29 102 SER A C 1
ATOM 1644 C C B SER A 1 105 ? 23.893 33.038 27.956 0.37 27.24 102 SER A C 1
ATOM 1645 O O A SER A 1 105 ? 25.088 32.747 28.066 0.63 24.63 102 SER A O 1
ATOM 1646 O O B SER A 1 105 ? 25.088 32.736 28.057 0.37 24.61 102 SER A O 1
ATOM 1661 N N . LYS A 1 106 ? 23.262 33.091 26.783 1.00 26.04 103 LYS A N 1
ATOM 1662 C CA . LYS A 1 106 ? 23.918 32.623 25.565 1.00 26.37 103 LYS A CA 1
ATOM 1663 C C . LYS A 1 106 ? 25.204 33.390 25.272 1.00 27.44 103 LYS A C 1
ATOM 1664 O O . LYS A 1 106 ? 26.246 32.787 24.968 1.00 30.93 103 LYS A O 1
ATOM 1684 N N . LYS A 1 107 ? 25.139 34.724 25.299 1.00 28.11 104 LYS A N 1
ATOM 1685 C CA . LYS A 1 107 ? 26.294 35.557 24.993 1.00 32.46 104 LYS A CA 1
ATOM 1686 C C . LYS A 1 107 ? 26.582 36.593 26.066 1.00 29.23 104 LYS A C 1
ATOM 1687 O O . LYS A 1 107 ? 27.516 37.390 25.902 1.00 27.86 104 LYS A O 1
ATOM 1706 N N . ASN A 1 108 ? 25.832 36.593 27.167 1.00 26.44 105 ASN A N 1
ATOM 1707 C CA . ASN A 1 108 ? 26.041 37.545 28.242 1.00 24.18 105 ASN A CA 1
ATOM 1708 C C . ASN A 1 108 ? 26.177 36.786 29.550 1.00 23.53 105 ASN A C 1
ATOM 1709 O O . ASN A 1 108 ? 26.168 35.553 29.584 1.00 25.85 105 ASN A O 1
ATOM 1720 N N . ASN A 1 109 ? 26.320 37.538 30.631 1.00 23.35 106 ASN A N 1
ATOM 1721 C CA . ASN A 1 109 ? 26.642 37.002 31.946 1.00 23.92 106 ASN A CA 1
ATOM 1722 C C . ASN A 1 109 ? 25.390 37.084 32.805 1.00 21.31 106 ASN A C 1
ATOM 1723 O O . ASN A 1 109 ? 25.176 38.065 33.517 1.00 22.90 106 ASN A O 1
ATOM 1734 N N . PHE A 1 110 ? 24.551 36.054 32.713 1.00 21.11 107 PHE A N 1
ATOM 1735 C CA . PHE A 1 110 ? 23.242 36.076 33.348 1.00 20.20 107 PHE A CA 1
ATOM 1736 C C . PHE A 1 110 ? 23.366 35.799 34.840 1.00 22.21 107 PHE A C 1
ATOM 1737 O O . PHE A 1 110 ? 23.915 34.766 35.243 1.00 20.71 107 PHE A O 1
ATOM 1754 N N . VAL A 1 111 ? 22.788 36.682 35.658 1.00 20.31 108 VAL A N 1
ATOM 1755 C CA . VAL A 1 111 ? 22.848 36.558 37.109 1.00 19.21 108 VAL A CA 1
ATOM 1756 C C . VAL A 1 111 ? 21.517 36.085 37.695 1.00 19.99 108 VAL A C 1
ATOM 1757 O O . VAL A 1 111 ? 21.476 35.103 38.441 1.00 23.40 108 VAL A O 1
ATOM 1770 N N . ASP A 1 112 ? 20.417 36.772 37.378 1.00 20.48 109 ASP A N 1
ATOM 1771 C CA . ASP A 1 112 ? 19.121 36.420 37.953 1.00 18.23 109 ASP A CA 1
ATOM 1772 C C . ASP A 1 112 ? 18.019 37.101 37.159 1.00 17.20 109 ASP A C 1
ATOM 1773 O O . ASP A 1 112 ? 18.255 38.050 36.409 1.00 17.36 109 ASP A O 1
ATOM 1782 N N . GLY A 1 113 ? 16.797 36.616 37.370 1.00 18.96 110 GLY A N 1
ATOM 1783 C CA . GLY A 1 113 ? 15.628 37.229 36.772 1.00 17.50 110 GLY A CA 1
ATOM 1784 C C . GLY A 1 113 ? 14.408 36.944 37.619 1.00 19.33 110 GLY A C 1
ATOM 1785 O O . GLY A 1 113 ? 14.451 36.140 38.550 1.00 19.44 110 GLY A O 1
ATOM 1789 N N . VAL A 1 114 ? 13.316 37.627 37.306 1.00 17.26 111 VAL A N 1
ATOM 1790 C CA . VAL A 1 114 ? 12.061 37.433 38.025 1.00 18.16 111 VAL A CA 1
ATOM 1791 C C . VAL A 1 114 ? 10.923 37.577 37.034 1.00 18.90 111 VAL A C 1
ATOM 1792 O O . VAL A 1 114 ? 10.984 38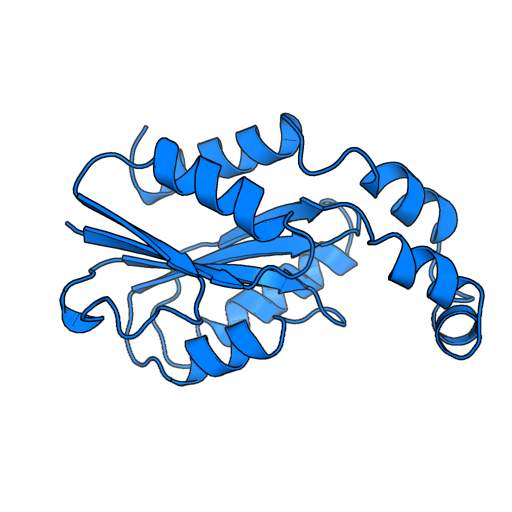.409 36.128 1.00 17.86 111 VAL A O 1
ATOM 1805 N N . LEU A 1 115 ? 9.877 36.778 37.221 1.00 17.74 112 LEU A N 1
ATOM 1806 C CA . LEU A 1 115 ? 8.636 36.927 36.464 1.00 17.47 112 LEU A CA 1
ATOM 1807 C C . LEU A 1 115 ? 7.527 37.457 37.362 1.00 18.78 112 LEU A C 1
ATOM 1808 O O . LEU A 1 115 ? 7.410 37.059 38.530 1.00 19.30 112 LEU A O 1
ATOM 1824 N N . THR A 1 116 ? 6.707 38.342 36.806 1.00 18.20 113 THR A N 1
ATOM 1825 C CA . THR A 1 116 ? 5.539 38.891 37.478 1.00 16.78 113 THR A CA 1
ATOM 1826 C C . THR A 1 116 ? 4.366 38.752 36.516 1.00 17.76 113 THR A C 1
ATOM 1827 O O . THR A 1 116 ? 4.540 38.514 35.319 1.00 18.59 113 THR A O 1
ATOM 1838 N N . ARG A 1 117 ? 3.162 38.881 37.036 1.00 18.40 114 ARG A N 1
ATOM 1839 C CA . ARG A 1 117 ? 1.967 38.662 36.243 1.00 17.49 114 ARG A CA 1
ATOM 1840 C C . ARG A 1 117 ? 1.441 39.984 35.707 1.00 18.50 114 ARG A C 1
ATOM 1841 O O . ARG A 1 117 ? 1.569 41.030 36.352 1.00 18.94 114 ARG A O 1
ATOM 1862 N N . GLY A 1 118 ? 0.829 39.919 34.523 1.00 20.22 115 GLY A N 1
ATOM 1863 C CA . GLY A 1 118 ? 0.262 41.088 33.893 1.00 19.51 115 GLY A CA 1
ATOM 1864 C C . GLY A 1 118 ? -0.976 40.760 33.093 1.00 19.85 115 GLY A C 1
ATOM 1865 O O . GLY A 1 118 ? -0.988 39.776 32.347 1.00 20.97 115 GLY A O 1
ATOM 1869 N N . LYS A 1 119 ? -2.009 41.585 33.247 1.00 20.79 116 LYS A N 1
ATOM 1870 C CA . LYS A 1 119 ? -3.275 41.369 32.561 1.00 21.37 116 LYS A CA 1
ATOM 1871 C C . LYS A 1 119 ? -3.103 41.253 31.048 1.00 24.60 116 LYS A C 1
ATOM 1872 O O . LYS A 1 119 ? -2.221 41.867 30.444 1.00 21.64 116 LYS A O 1
ATOM 1891 N N . VAL A 1 120 ? -3.996 40.481 30.441 1.00 22.28 117 VAL A N 1
ATOM 1892 C CA . VAL A 1 120 ? -4.099 40.381 28.990 1.00 21.95 117 VAL A CA 1
ATOM 1893 C C . VAL A 1 120 ? -4.819 41.615 28.464 1.00 24.28 117 VAL A C 1
ATOM 1894 O O . VAL A 1 120 ? -5.846 42.036 29.011 1.00 28.07 117 VAL A O 1
ATOM 1907 N N . SER A 1 121 ? -4.283 42.201 27.397 1.00 25.12 118 SER A N 1
ATOM 1908 C CA . SER A 1 121 ? -4.852 43.428 26.862 1.00 26.22 118 SER A CA 1
ATOM 1909 C C . SER A 1 121 ? -6.285 43.185 26.404 1.00 28.94 118 SER A C 1
ATOM 1910 O O . SER A 1 121 ? -6.672 42.057 26.079 1.00 25.92 118 SER A O 1
ATOM 1918 N N . LYS A 1 122 ? -7.078 44.262 26.386 1.00 33.09 119 LYS A N 1
ATOM 1919 C CA . LYS A 1 122 ? -8.448 44.156 25.893 1.00 31.11 119 LYS A CA 1
ATOM 1920 C C . LYS A 1 122 ? -8.474 43.606 24.473 1.00 32.74 119 LYS A C 1
ATOM 1921 O O . LYS A 1 122 ? -9.284 42.729 24.153 1.00 30.45 119 LYS A O 1
ATOM 1927 N N . ASP A 1 123 ? -7.576 44.088 23.610 1.00 32.22 120 ASP A N 1
ATOM 1928 C CA . ASP A 1 123 ? -7.576 43.636 22.223 1.00 35.27 120 ASP A CA 1
ATOM 1929 C C . ASP A 1 123 ? -7.269 42.145 22.125 1.00 30.82 120 ASP A C 1
ATOM 1930 O O . ASP A 1 123 ? -7.879 41.426 21.322 1.00 29.83 120 ASP A O 1
ATOM 1939 N N . LEU A 1 124 ? -6.315 41.658 22.926 1.00 28.30 121 LEU A N 1
ATOM 1940 C CA . LEU A 1 124 ? -5.960 40.244 22.847 1.00 24.71 121 LEU A CA 1
ATOM 1941 C C . LEU A 1 124 ? -7.055 39.370 23.453 1.00 25.79 121 LEU A C 1
ATOM 1942 O O . LEU A 1 124 ? -7.344 38.284 22.940 1.00 25.58 121 LEU A O 1
ATOM 1958 N N . GLN A 1 125 ? -7.714 39.841 24.514 1.00 27.43 122 GLN A N 1
ATOM 1959 C CA . GLN A 1 125 ? -8.843 39.088 25.050 1.00 25.22 122 GLN A CA 1
ATOM 1960 C C . GLN A 1 125 ? -9.935 38.919 23.996 1.00 27.31 122 GLN A C 1
ATOM 1961 O O . GLN A 1 125 ? -10.597 37.878 23.937 1.00 27.91 122 GLN A O 1
ATOM 1975 N N . GLU A 1 126 ? -10.152 39.939 23.162 1.00 29.89 123 GLU A N 1
ATOM 1976 C CA . GLU A 1 126 ? -11.141 39.802 22.094 1.00 31.02 123 GLU A CA 1
ATOM 1977 C C . GLU A 1 126 ? -10.660 38.841 21.010 1.00 30.16 123 GLU A C 1
ATOM 1978 O O . GLU A 1 126 ? -11.435 38.009 20.520 1.00 31.81 123 GLU A O 1
ATOM 1990 N N . LYS A 1 127 ? -9.391 38.925 20.621 1.00 26.26 124 LYS A N 1
ATOM 1991 C CA . LYS A 1 127 ? -8.841 38.029 19.592 1.00 27.39 124 LYS A CA 1
ATOM 1992 C C . LYS A 1 127 ? -8.798 36.585 20.038 1.00 26.74 124 LYS A C 1
ATOM 1993 O O . LYS A 1 127 ? -8.797 35.702 19.234 1.00 25.66 124 LYS A O 1
ATOM 2012 N N . PHE A 1 128 ? -8.775 36.338 21.349 1.00 24.38 125 PHE A N 1
ATOM 2013 C CA . PHE A 1 128 ? -8.789 34.977 21.881 1.00 25.86 125 PHE A CA 1
ATOM 2014 C C . PHE A 1 128 ? -10.108 34.264 21.592 1.00 30.15 125 PHE A C 1
ATOM 2015 O O . PHE A 1 128 ? -10.134 33.084 21.634 1.00 32.92 125 PHE A O 1
ATOM 2032 N N . THR A 1 129 ? -11.165 35.005 21.281 1.00 29.91 126 THR A N 1
ATOM 2033 C CA . THR A 1 129 ? -12.474 34.430 20.964 1.00 33.96 126 THR A CA 1
ATOM 2034 C C . THR A 1 129 ? -12.623 34.248 19.451 1.00 35.59 126 THR A C 1
ATOM 2035 O O . THR A 1 129 ? -13.717 33.937 19.010 1.00 31.86 126 THR A O 1
ATOM 2046 N N . LYS A 1 130 ? -11.542 34.412 18.680 1.00 30.86 127 LYS A N 1
ATOM 2047 C CA . LYS A 1 130 ? -11.594 34.364 17.228 1.00 32.51 127 LYS A CA 1
ATOM 2048 C C . LYS A 1 130 ? -10.474 33.474 16.702 1.00 32.21 127 LYS A C 1
ATOM 2049 O O . LYS A 1 130 ? -9.511 33.164 17.407 1.00 26.93 127 LYS A O 1
ATOM 2068 N N . PHE A 1 131 ? -10.636 33.034 15.456 1.00 27.96 128 PHE A N 1
ATOM 2069 C CA . PHE A 1 131 ? -9.586 32.295 14.775 1.00 26.51 128 PHE A CA 1
ATOM 2070 C C . PHE A 1 131 ? 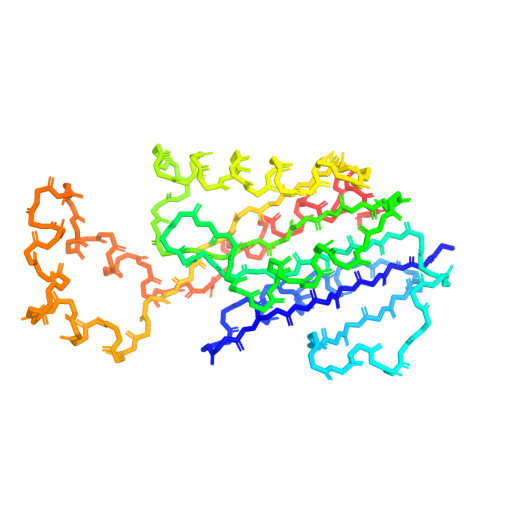-8.377 33.203 14.548 1.00 26.47 128 PHE A C 1
ATOM 2071 O O . PHE A 1 131 ? -8.548 34.382 14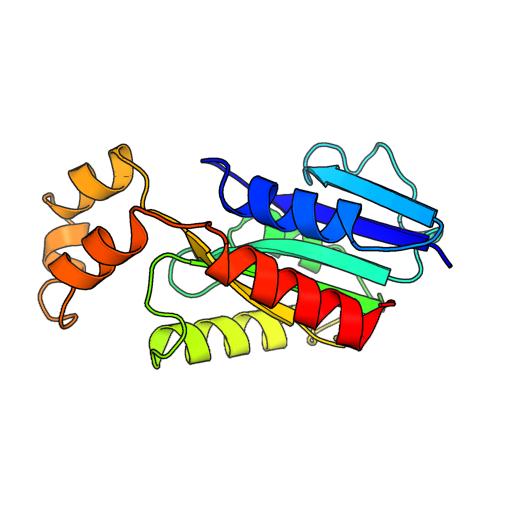.225 1.00 31.11 128 PHE A O 1
ATOM 2088 N N . PRO A 1 132 ? -7.141 32.694 14.714 1.00 24.67 129 PRO A N 1
ATOM 2089 C CA . PRO A 1 132 ? -6.761 31.318 15.071 1.00 24.21 129 PRO A CA 1
ATOM 2090 C C . PRO A 1 132 ? -6.499 31.097 16.549 1.00 23.63 129 PRO A C 1
ATOM 2091 O O . PRO A 1 132 ? -6.245 29.969 16.940 1.00 25.50 129 PRO A O 1
ATOM 2102 N N . LEU A 1 133 ? -6.521 32.132 17.391 1.00 23.52 130 LEU A N 1
ATOM 2103 C CA . LEU A 1 133 ? -6.114 31.938 18.781 1.00 23.07 130 LEU A CA 1
ATOM 2104 C C . LEU A 1 133 ? -7.068 31.018 19.535 1.00 27.26 130 LEU A C 1
ATOM 2105 O O . LEU A 1 133 ? -6.626 30.254 20.405 1.00 23.82 130 LEU A O 1
ATOM 2121 N N . ASN A 1 134 ? -8.370 31.071 19.229 1.00 27.03 131 ASN A N 1
ATOM 2122 C CA . ASN A 1 134 ? -9.308 30.213 19.946 1.00 29.63 131 ASN A CA 1
ATOM 2123 C C . ASN A 1 134 ? -9.007 28.742 19.685 1.00 28.06 131 ASN A C 1
ATOM 2124 O O . ASN A 1 134 ? -8.951 27.936 20.625 1.00 28.95 131 ASN A O 1
ATOM 2135 N N . ILE A 1 135 ? -8.776 28.381 18.419 1.00 25.70 132 ILE A N 1
ATOM 2136 C CA . ILE A 1 135 ? -8.436 27.000 18.078 1.00 26.41 132 ILE A CA 1
ATOM 2137 C C . ILE A 1 135 ? -7.093 26.618 18.689 1.00 27.50 132 ILE A C 1
ATOM 2138 O O . ILE A 1 135 ? -6.904 25.498 19.175 1.00 25.72 132 ILE A O 1
ATOM 2154 N N . ILE A 1 136 ? -6.123 27.529 18.637 1.00 25.72 133 ILE A N 1
ATOM 2155 C CA . ILE A 1 136 ? -4.772 27.189 19.072 1.00 24.88 133 ILE A CA 1
ATOM 2156 C C . ILE A 1 136 ? -4.757 26.825 20.547 1.00 25.87 133 ILE A C 1
ATOM 2157 O O . ILE A 1 136 ? -4.003 25.943 20.977 1.00 25.37 133 ILE A O 1
ATOM 2173 N N . HIS A 1 137 ? -5.592 27.489 21.343 1.00 27.17 134 HIS A N 1
ATOM 2174 C CA . HIS A 1 137 ? -5.618 27.295 22.787 1.00 24.22 134 HIS A CA 1
ATOM 2175 C C . HIS A 1 137 ? -6.783 26.445 23.259 1.00 27.21 134 HIS A C 1
ATOM 2176 O O . HIS A 1 137 ? -7.026 26.362 24.465 1.00 27.84 134 HIS A O 1
ATOM 2190 N N . LYS A 1 138 ? -7.487 25.793 22.339 1.00 26.83 135 LYS A N 1
ATOM 2191 C CA . LYS A 1 138 ? -8.690 25.046 22.688 1.00 30.79 135 LYS A CA 1
ATOM 2192 C C . LYS A 1 138 ? -8.450 24.046 23.810 1.00 32.40 135 LYS A C 1
ATOM 2193 O O . LYS A 1 138 ? -9.318 23.847 24.667 1.00 33.79 135 LYS A O 1
ATOM 2212 N N . PHE A 1 139 ? -7.300 23.379 23.809 1.00 29.21 136 PHE A N 1
ATOM 2213 C CA . PHE A 1 139 ? -7.030 22.334 24.791 1.00 33.90 136 PHE A CA 1
ATOM 2214 C C . PHE A 1 139 ? -6.067 22.772 25.883 1.00 33.42 136 PHE A C 1
ATOM 2215 O O . PHE A 1 139 ? -5.637 21.934 26.687 1.00 33.36 136 PHE A O 1
ATOM 2232 N N . VAL A 1 140 ? -5.720 24.055 25.938 1.00 25.70 137 VAL A N 1
ATOM 2233 C CA . VAL A 1 140 ? -4.934 24.582 27.048 1.00 23.61 137 VAL A CA 1
ATOM 2234 C C . VAL A 1 140 ? -5.858 24.667 28.257 1.00 28.11 137 VAL A C 1
ATOM 2235 O O . VAL A 1 140 ? -6.855 25.406 28.232 1.00 24.41 137 VAL A O 1
ATOM 2248 N N . PRO A 1 141 ? -5.582 23.937 29.330 1.00 23.57 138 PRO A N 1
ATOM 2249 C CA . PRO A 1 141 ? -6.524 23.939 30.458 1.00 23.71 138 PRO A CA 1
ATOM 2250 C C . PRO A 1 141 ? -6.625 25.291 31.135 1.00 23.08 138 PRO A C 1
ATOM 2251 O O . PRO A 1 141 ? -5.669 26.074 31.181 1.00 22.38 138 PRO A O 1
ATOM 2262 N N . ASN A 1 142 ? -7.813 25.553 31.659 1.00 23.43 139 ASN A N 1
ATOM 2263 C CA . ASN A 1 142 ? -8.083 26.703 32.506 1.00 23.06 139 ASN A CA 1
ATOM 2264 C C . ASN A 1 142 ? -7.889 28.020 31.798 1.00 22.68 139 ASN A C 1
ATOM 2265 O O . ASN A 1 142 ? -7.678 29.033 32.464 1.00 22.25 139 ASN A O 1
ATOM 2276 N N . MET A 1 143 ? -7.972 28.019 30.466 1.00 22.93 140 MET A N 1
ATOM 2277 C CA . MET A 1 143 ? -7.653 29.209 29.691 1.00 22.58 140 MET A CA 1
ATOM 2278 C C . MET A 1 143 ? -8.477 30.411 30.185 1.00 22.65 140 MET A C 1
ATOM 2279 O O . MET A 1 143 ? -7.945 31.511 30.394 1.00 22.11 140 MET A O 1
ATOM 2293 N N . LYS A 1 144 ? -9.795 30.218 30.360 1.00 25.11 141 LYS A N 1
ATOM 2294 C CA . LYS A 1 144 ? -10.671 31.317 30.761 1.00 26.69 141 LYS A CA 1
ATOM 2295 C C . LYS A 1 144 ? -10.249 31.888 32.108 1.00 26.71 141 LYS A C 1
ATOM 2296 O O . LYS A 1 144 ? -10.134 33.109 32.269 1.00 25.73 141 LYS A O 1
ATOM 2315 N N . GLU A 1 145 ? -10.034 31.019 33.096 1.00 25.85 142 GLU A N 1
ATOM 2316 C CA . GLU A 1 145 ? -9.683 31.491 34.431 1.00 24.36 142 GLU A CA 1
ATOM 2317 C C . GLU A 1 145 ? -8.280 32.090 34.489 1.00 24.26 142 GLU A C 1
ATOM 2318 O O . GLU A 1 145 ? -8.044 33.025 35.262 1.00 24.81 142 GLU A O 1
ATOM 2330 N N . ILE A 1 146 ? -7.340 31.574 33.696 1.00 21.53 143 ILE A N 1
ATOM 2331 C CA . ILE A 1 146 ? -6.009 32.172 33.661 1.00 21.86 143 ILE A CA 1
ATOM 2332 C C . ILE A 1 146 ? -6.110 33.627 33.231 1.00 24.12 143 ILE A C 1
ATOM 2333 O O . ILE A 1 146 ? -5.491 34.520 33.822 1.00 23.50 143 ILE A O 1
ATOM 2349 N N . ILE A 1 147 ? -6.891 33.883 32.184 1.00 21.96 144 ILE A N 1
ATOM 2350 C CA . ILE A 1 147 ? -7.013 35.245 31.680 1.00 23.13 144 ILE A CA 1
ATOM 2351 C C . ILE A 1 147 ? -7.711 36.122 32.706 1.00 22.44 144 ILE A C 1
ATOM 2352 O O . ILE A 1 147 ? -7.268 37.240 32.989 1.00 24.67 144 ILE A O 1
ATOM 2368 N N . LEU A 1 148 ? -8.793 35.617 33.303 1.00 23.17 145 LEU A N 1
ATOM 2369 C CA . LEU A 1 148 ? -9.546 36.431 34.251 1.00 27.28 145 LEU A CA 1
ATOM 2370 C C . LEU A 1 148 ? -8.722 36.738 35.488 1.00 25.90 145 LEU A C 1
ATOM 2371 O O . LEU A 1 148 ? -8.772 37.861 36.011 1.00 24.27 145 LEU A O 1
ATOM 2387 N N . GLU A 1 149 ? -7.981 35.746 35.991 1.00 24.26 146 GLU A N 1
ATOM 2388 C CA . GLU A 1 149 ? -7.183 35.963 37.189 1.00 23.89 146 GLU A CA 1
ATOM 2389 C C . GLU A 1 149 ? -5.961 36.833 36.923 1.00 25.08 146 GLU A C 1
ATOM 2390 O O . GLU A 1 149 ? -5.401 37.371 37.879 1.00 25.29 146 GLU A O 1
ATOM 2402 N N . ALA A 1 150 ? -5.584 37.048 35.663 1.00 21.30 147 ALA A N 1
ATOM 2403 C CA . ALA A 1 150 ? -4.527 37.998 35.338 1.00 19.87 147 ALA A CA 1
ATOM 2404 C C . ALA A 1 150 ? -5.014 39.445 35.322 1.00 20.18 147 ALA A C 1
ATOM 2405 O O . ALA A 1 150 ? -4.180 40.360 35.340 1.00 22.00 147 ALA A O 1
ATOM 2412 N N . ASP A 1 151 ? -6.334 39.668 35.302 1.00 21.74 148 ASP A N 1
ATOM 2413 C CA . ASP A 1 151 ? -6.870 41.003 35.054 1.00 21.32 148 ASP A CA 1
ATOM 2414 C C . ASP A 1 151 ? -6.415 42.015 36.101 1.00 23.26 148 ASP A C 1
ATOM 2415 O O . ASP A 1 151 ? -6.226 43.194 35.778 1.00 24.50 148 ASP A O 1
ATOM 2424 N N . CYS A 1 152 ? -6.207 41.590 37.343 1.00 22.72 149 CYS A N 1
ATOM 2425 C CA . CYS A 1 152 ? -5.886 42.536 38.405 1.00 22.90 149 CYS A CA 1
ATOM 2426 C C . CYS A 1 152 ? -4.382 42.793 38.526 1.00 24.71 149 CYS A C 1
ATOM 2427 O O . CYS A 1 152 ? -3.946 43.506 39.439 1.00 25.01 149 CYS A O 1
ATOM 2435 N N . HIS A 1 153 ? -3.573 42.258 37.606 1.00 21.73 150 HIS A N 1
ATOM 2436 C CA . HIS A 1 153 ? -2.119 42.335 37.673 1.00 19.68 150 HIS A CA 1
ATOM 2437 C C . HIS A 1 153 ? -1.546 43.268 36.598 1.00 20.66 150 HIS A C 1
ATOM 2438 O O . HIS A 1 153 ? -2.111 43.404 35.505 1.00 21.98 150 HIS A O 1
ATOM 2452 N N . PRO A 1 154 ? -0.397 43.890 36.867 1.00 21.36 151 PRO A N 1
ATOM 2453 C CA . PRO A 1 154 ? 0.418 43.764 38.087 1.00 20.45 151 PRO A CA 1
ATOM 2454 C C . PRO A 1 154 ? -0.219 44.460 39.281 1.00 20.37 151 PRO A C 1
ATOM 2455 O O . PRO A 1 154 ? -0.895 45.487 39.156 1.00 22.85 151 PRO A O 1
ATOM 2466 N N . ASN A 1 155 ? 0.001 43.907 40.466 1.00 21.25 152 ASN A N 1
ATOM 2467 C CA . ASN A 1 155 ? -0.539 44.493 41.689 1.00 23.63 152 ASN A CA 1
ATOM 2468 C C . ASN A 1 155 ? 0.484 44.297 42.806 1.00 21.15 152 ASN A C 1
ATOM 2469 O O . ASN A 1 155 ? 1.659 43.994 42.569 1.00 21.77 152 ASN A O 1
ATOM 2480 N N . GLU A 1 156 ? 0.047 44.469 44.057 1.00 21.46 153 GLU A N 1
ATOM 2481 C CA . GLU A 1 156 ? 1.004 44.452 45.161 1.00 25.83 153 GLU A CA 1
ATOM 2482 C C . GLU A 1 156 ? 1.773 43.133 45.225 1.00 22.95 153 GLU A C 1
ATOM 2483 O O . GLU A 1 156 ? 2.969 43.132 45.550 1.00 23.90 153 GLU A O 1
ATOM 2495 N N . SER A 1 157 ? 1.121 42.005 44.898 1.00 23.81 154 SER A N 1
ATOM 2496 C CA . SER A 1 157 ? 1.821 40.723 44.929 1.00 22.18 154 SER A CA 1
ATOM 2497 C C . SER A 1 157 ? 3.006 40.728 43.967 1.00 23.26 154 SER A C 1
ATOM 2498 O O . SER A 1 157 ? 4.065 40.169 44.272 1.00 23.61 154 SER A O 1
ATOM 2506 N N . ASP A 1 158 ? 2.856 41.389 42.823 1.00 20.00 155 ASP A N 1
ATOM 2507 C CA . ASP A 1 158 ? 3.956 41.501 41.872 1.00 18.85 155 ASP A CA 1
ATOM 2508 C C . ASP A 1 158 ? 5.019 42.478 42.346 1.00 21.84 155 ASP A C 1
ATOM 2509 O O . ASP A 1 158 ? 6.221 42.240 42.160 1.00 20.65 155 ASP A O 1
ATOM 2518 N N . PHE A 1 159 ? 4.609 43.587 42.952 1.00 21.75 156 PHE A N 1
ATOM 2519 C CA . PHE A 1 159 ? 5.601 44.529 43.453 1.00 19.93 156 PHE A CA 1
ATOM 2520 C C . PHE A 1 159 ? 6.451 43.899 44.548 1.00 21.25 156 PHE A C 1
ATOM 2521 O O . PHE A 1 159 ? 7.642 44.201 44.665 1.00 21.91 156 PHE A O 1
ATOM 2538 N N . LEU A 1 160 ? 5.872 42.987 45.328 1.00 22.04 157 LEU A N 1
ATOM 2539 C CA . LEU A 1 160 ? 6.644 42.300 46.358 1.00 22.49 157 LEU A CA 1
ATOM 2540 C C . LEU A 1 160 ? 7.663 41.354 45.741 1.00 21.87 157 LEU A C 1
ATOM 2541 O O . LEU A 1 160 ? 8.771 41.195 46.262 1.00 21.65 157 LEU A O 1
ATOM 2557 N N . LEU A 1 161 ? 7.296 40.691 44.647 1.00 20.61 158 LEU A N 1
ATOM 2558 C CA . LEU A 1 161 ? 8.275 39.898 43.912 1.00 19.60 158 LEU A CA 1
ATOM 2559 C C . LEU A 1 161 ? 9.420 40.771 43.413 1.00 19.77 158 LEU A C 1
ATOM 2560 O O . LEU A 1 161 ? 10.595 40.393 43.511 1.00 19.47 158 LEU A O 1
ATOM 2576 N N . ILE A 1 162 ? 9.103 41.946 42.874 1.00 21.35 159 ILE A N 1
ATOM 2577 C CA . ILE A 1 162 ? 10.155 42.867 42.449 1.00 20.48 159 ILE A CA 1
ATOM 2578 C C . ILE A 1 162 ? 11.024 43.278 43.644 1.00 21.89 159 ILE A C 1
ATOM 2579 O O . ILE A 1 162 ? 12.260 43.319 43.551 1.00 21.39 159 ILE A O 1
ATOM 2595 N N . LYS A 1 163 ? 10.393 43.596 44.778 1.00 20.82 160 LYS A N 1
ATOM 2596 C CA . LYS A 1 163 ? 11.158 43.983 45.954 1.00 21.12 160 LYS A CA 1
ATOM 2597 C C . LYS A 1 163 ? 12.121 42.875 46.366 1.00 22.13 160 LYS A C 1
ATOM 2598 O O . LYS A 1 163 ? 13.294 43.135 46.653 1.00 22.66 160 LYS A O 1
ATOM 2617 N N . GLY A 1 164 ? 11.644 41.626 46.395 1.00 23.36 161 GLY A N 1
ATOM 2618 C CA . GLY A 1 164 ? 12.524 40.512 46.722 1.00 21.94 161 GLY A CA 1
ATOM 2619 C C . GLY A 1 164 ? 13.668 40.367 45.733 1.00 21.95 161 GLY A C 1
ATOM 2620 O O . GLY A 1 164 ? 14.806 40.082 46.115 1.00 22.91 161 GLY A O 1
ATOM 2624 N N . PHE A 1 165 ? 13.376 40.559 44.448 1.00 20.65 162 PHE A N 1
ATOM 2625 C CA . PHE A 1 165 ? 14.402 40.487 43.412 1.00 19.54 162 P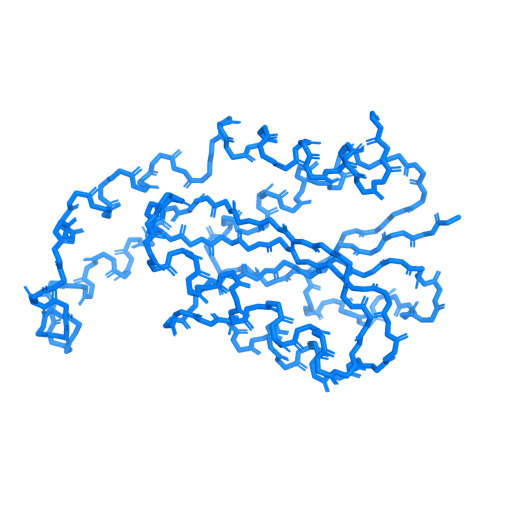HE A CA 1
ATOM 2626 C C . PHE A 1 165 ? 15.465 41.569 43.589 1.00 22.58 162 PHE A C 1
ATOM 2627 O O . PHE A 1 165 ? 16.669 41.296 43.463 1.00 20.60 162 PHE A O 1
ATOM 2644 N N . ILE A 1 166 ? 15.046 42.798 43.888 1.00 22.37 163 ILE A N 1
ATOM 2645 C CA . ILE A 1 166 ? 16.015 43.864 44.106 1.00 21.67 163 ILE A CA 1
ATOM 2646 C C . ILE A 1 166 ? 16.771 43.627 45.406 1.00 23.51 163 ILE A C 1
ATOM 2647 O O . ILE A 1 166 ? 17.995 43.793 45.460 1.00 23.90 163 ILE A O 1
ATOM 2663 N N . ASP A 1 167 ? 16.065 43.227 46.472 1.00 22.49 164 ASP A N 1
ATOM 2664 C CA . ASP A 1 167 ? 16.740 42.869 47.725 1.00 25.97 164 ASP A CA 1
ATOM 2665 C C . ASP A 1 167 ? 17.855 41.853 47.487 1.00 25.55 164 ASP A C 1
ATOM 2666 O O . ASP A 1 167 ? 18.955 41.940 48.061 1.00 26.61 164 ASP A O 1
ATOM 2675 N N . LYS A 1 168 ? 17.544 40.829 46.699 1.00 22.68 165 LYS A N 1
ATOM 2676 C CA . LYS A 1 168 ? 18.457 39.712 46.518 1.00 24.25 165 LYS A CA 1
ATOM 2677 C C . LYS A 1 168 ? 19.687 40.125 45.727 1.00 25.09 165 LYS A C 1
ATOM 2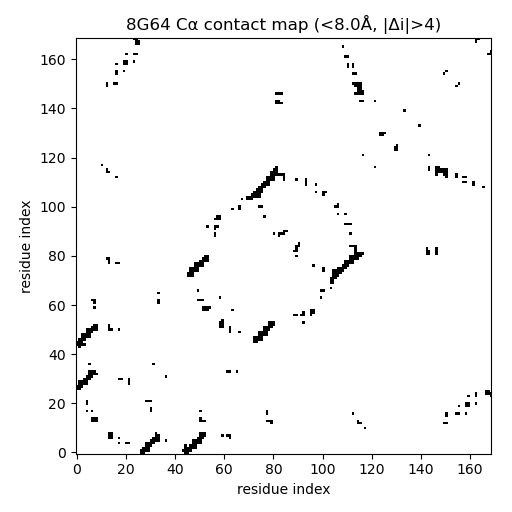678 O O . LYS A 1 168 ? 20.796 39.670 46.020 1.00 27.60 165 LYS A O 1
ATOM 2697 N N . ASN A 1 169 ? 19.517 40.992 44.727 1.00 23.80 166 ASN A N 1
ATOM 2698 C CA . ASN A 1 169 ? 20.569 41.234 43.754 1.00 22.62 166 ASN A CA 1
ATOM 2699 C C . ASN A 1 169 ? 21.260 42.578 43.867 1.00 26.72 166 ASN A C 1
ATOM 2700 O O . ASN A 1 169 ? 22.374 42.708 43.352 1.00 27.77 166 ASN A O 1
ATOM 2711 N N . PHE A 1 170 ? 20.640 43.581 44.484 1.00 24.81 167 PHE A N 1
ATOM 2712 C CA . PHE A 1 170 ? 21.219 44.919 44.474 1.00 26.28 167 PHE A CA 1
ATOM 2713 C C . PHE A 1 170 ? 21.314 45.529 45.868 1.00 30.33 167 PHE A C 1
ATOM 2714 O O . PHE A 1 170 ? 22.394 45.958 46.285 1.00 35.45 167 PHE A O 1
ATOM 2731 N N . ASN A 1 171 ? 20.205 45.574 46.604 1.00 26.22 168 ASN A N 1
ATOM 2732 C CA . ASN A 1 171 ? 20.192 46.244 47.906 1.00 29.10 168 ASN A CA 1
ATOM 2733 C C . ASN A 1 171 ? 18.816 46.091 48.543 1.00 31.60 168 ASN A C 1
ATOM 2734 O O . ASN A 1 171 ? 17.832 45.796 47.862 1.00 32.38 168 ASN A O 1
ATOM 2745 N N . TYR A 1 172 ? 18.760 46.307 49.857 1.00 33.71 169 TYR A N 1
ATOM 2746 C CA . TYR A 1 172 ? 17.496 46.265 50.604 1.00 35.90 169 TYR A CA 1
ATOM 2747 C C . TYR A 1 172 ? 16.858 47.652 50.740 1.00 40.60 169 TYR A C 1
ATOM 2748 O O . TYR A 1 172 ? 17.362 48.622 50.153 1.00 39.47 169 TYR A O 1
#

InterPro domains:
  IPR008254 Flavodoxin/nitric oxide synthase [PF12641] (4-163)
  IPR029039 Flavoprotein-like superfamily [G3DSA:3.40.50.360] (2-148)
  IPR029039 Flavoprotein-like superfamily [SSF52218] (1-132)
  IPR052200 Protoporphyrinogen IX dehydrogenase [PTHR38030] (1-168)

CATH classification: 3.40.50.360

Sequence (169 aa):
MKTLIIYSSETGNTKMVCEKAFEYINGEKVIIPIKEEEEDSINLDEFDNIVVGTWIDKANANAEARKFINTLSNKKIFFIGTLAASLESEHAKKCFNNLTKLCSSKKNNFVDGVLTRGKVSKDLQEKFTKFPLNIIHKFVPNMKEIILEADCHPNESDFLLIKGFIDKNFNY

Secondary structure (DSSP, 8-state):
-EEEEEE--SSSHHHHHHHHHHHH--SEEEEEEGGGGGGS-GGG-SEEEEEEEEETTEE-HHHHHHHTT--S-EEEEEEEESS-TTSHHHHHHHHHHHHHHHHHSEEEEEEEEE-PPPHHHHHHTTSTTHHHHTTTSTTHHHHHHHHTT-SSHHHHHHHHHHHHHHT--

Organism: Fusobacterium nucleatum subsp. nucleatum (strain ATCC 25586 / DSM 15643 / BCRC 10681 / CIP 101130 / JCM 8532 / KCTC 2640 / LMG 13131 / VPI 4355) (NCBI:txid190304)

Nearest PDB structures (foldseek):
  8g64-assembly1_A  TM=1.006E+00  e=1.332E-36  Fusobacterium nucleatum
  5wid-assembly2_B  TM=5.796E-01  e=1.340E-07  Methanosarcina acetivorans C2A
  1dx9-assembly4_D  TM=6.330E-01  e=2.303E-05  Nostoc sp. PCC 7119
  1rli-assembly1_A  TM=5.582E-01  e=3.828E-05  Bacillus subtilis
  5ljp-assembly1_A  TM=5.494E-01  e=9.318E-05  Nostoc sp. PCC 7119

Foldseek 3Di:
DEEEEEEDDDPCQLVVLSVLLQVLFDDHYDYYYLVVVVVDDVVVHQEYEYGAEDDPLEGDPSRLVVLVVDAAHAYEYEYEYLADCPDPSVVSSLVRHQCSNVVGYRYDYYFYAYAADDPVVVVCCVDPPNVVVCVPVPPVVVSRVVSHVPPDPVRSVRSNVVCCVPGRD

Solvent-accessible surface area: 9224 Å² total; per-residue (Å²): 149,60,4,0,0,0,17,2,35,142,91,26,13,2,89,71,0,0,81,61,0,60,112,41,4,94,61,113,56,45,42,16,20,6,162,76,62,141,79,35,73,46,125,89,7,69,0,0,0,0,0,0,75,25,46,179,5,69,6,3,43,76,0,96,124,6,2,78,102,10,75,114,35,76,0,1,1,0,0,5,10,26,14,35,48,146,33,134,79,4,101,114,0,64,83,26,1,36,143,23,0,55,122,135,11,80,51,73,22,7,17,17,0,23,4,76,16,31,77,77,70,53,105,103,34,102,123,161,65,43,57,107,110,46,138,170,64,98,110,44,156,89,39,19,84,99,0,60,82,24,11,46,106,58,0,29,109,73,0,70,36,9,0,28,155,38,46,29,185

B-factor: mean 32.12, std 13.66, range [16.44, 111.26]

Radius of gyration: 15.91 Å; Cα contacts (8 Å, |Δi|>4): 299; chains: 1; bounding box: 42×36×36 Å